Protein AF-A0A183EGB1-F1 (afdb_monomer_lite)

pLDDT: mean 83.14, std 14.18, range [41.19, 97.38]

Foldseek 3Di:
DDPPPPPPPDPDDDPDAAADPPPPDPDDDPPQPDKFFQLPHDPRHIYGDHPPDCPVDTDDDDDDDDD

InterPro domains:
  IPR001304 C-type lectin-like [PS50041] (6-57)
  IPR016186 C-type lectin-like/link domain superfamily [G3DSA:3.10.100.10] (4-64)
  IPR016187 C-type lectin fold [SSF56436] (13-65)

Structure (mmCIF, N/CA/C/O backbone):
data_AF-A0A183EGB1-F1
#
_entry.id   AF-A0A183EGB1-F1
#
loop_
_atom_site.group_PDB
_atom_site.id
_atom_site.type_symbol
_atom_site.label_atom_id
_atom_site.label_alt_id
_atom_site.label_comp_id
_atom_site.label_asym_id
_atom_site.label_entity_id
_atom_site.label_seq_id
_atom_site.pdbx_PDB_ins_code
_atom_site.Cartn_x
_atom_site.Cartn_y
_atom_site.Cartn_z
_atom_site.occupancy
_atom_site.B_iso_or_equiv
_atom_site.auth_seq_id
_atom_site.auth_comp_id
_atom_site.auth_asym_id
_atom_site.auth_atom_id
_atom_site.pdbx_PDB_model_num
ATOM 1 N N . MET A 1 1 ? -2.435 9.112 37.430 1.00 41.19 1 MET A N 1
ATOM 2 C CA . MET A 1 1 ? -1.858 8.981 36.078 1.00 41.19 1 MET A CA 1
ATOM 3 C C . MET A 1 1 ? -2.006 7.520 35.697 1.00 41.19 1 MET A C 1
ATOM 5 O O . MET A 1 1 ? -1.307 6.692 36.262 1.00 41.19 1 MET A O 1
ATOM 9 N N . ILE A 1 2 ? -3.029 7.189 34.909 1.00 49.25 2 ILE A N 1
ATOM 10 C CA . ILE A 1 2 ? -3.275 5.811 34.463 1.00 49.25 2 ILE A CA 1
ATOM 11 C C . ILE A 1 2 ? -2.254 5.534 33.350 1.00 49.25 2 ILE A C 1
ATOM 13 O O . ILE A 1 2 ? -2.146 6.374 32.455 1.00 49.25 2 ILE A O 1
ATOM 17 N N . PRO A 1 3 ? -1.477 4.439 33.401 1.00 51.69 3 PRO A N 1
ATOM 18 C CA . PRO A 1 3 ? -0.607 4.084 32.292 1.00 51.69 3 PRO A CA 1
ATOM 19 C C . PRO A 1 3 ? -1.495 3.817 31.079 1.00 51.69 3 PRO A C 1
ATOM 21 O O . PRO A 1 3 ? -2.390 2.974 31.138 1.00 51.69 3 PRO A O 1
ATOM 24 N N . VAL A 1 4 ? -1.275 4.569 30.000 1.00 62.03 4 VAL A N 1
ATOM 25 C CA . VAL A 1 4 ? -1.803 4.214 28.683 1.00 62.03 4 VAL A CA 1
ATOM 26 C C . VAL A 1 4 ? -1.242 2.826 28.410 1.00 62.03 4 VAL A C 1
ATOM 28 O O . VAL A 1 4 ? -0.033 2.670 28.255 1.00 62.03 4 VAL A O 1
ATOM 31 N N . GLN A 1 5 ? -2.089 1.803 28.501 1.00 54.16 5 GLN A N 1
ATOM 32 C CA . GLN A 1 5 ? -1.707 0.470 28.072 1.00 54.16 5 GLN A CA 1
ATOM 33 C C . GLN A 1 5 ? -1.314 0.605 26.606 1.00 54.16 5 GLN A C 1
ATOM 35 O O . GLN A 1 5 ? -2.148 0.966 25.778 1.00 54.16 5 GLN A O 1
ATOM 40 N N . ASP A 1 6 ? -0.040 0.349 26.324 1.00 56.56 6 ASP A N 1
ATOM 41 C CA . ASP A 1 6 ? 0.533 0.162 24.994 1.00 56.56 6 ASP A CA 1
ATOM 42 C C . ASP A 1 6 ? -0.046 -1.129 24.397 1.00 56.56 6 ASP A C 1
ATOM 44 O O . ASP A 1 6 ? 0.611 -2.157 24.241 1.00 56.56 6 ASP A O 1
ATOM 48 N N . LYS A 1 7 ? -1.368 -1.137 24.217 1.00 53.22 7 LYS A N 1
ATOM 49 C CA . LYS A 1 7 ? -2.067 -2.193 23.516 1.00 53.22 7 LYS A CA 1
ATOM 50 C C . LYS A 1 7 ? -1.882 -1.828 22.054 1.00 53.22 7 LYS A C 1
ATOM 52 O O . LYS A 1 7 ? -2.551 -0.921 21.562 1.00 53.22 7 LYS A O 1
ATOM 57 N N . SER A 1 8 ? -0.932 -2.501 21.403 1.00 56.03 8 SER A N 1
ATOM 58 C CA . SER A 1 8 ? -0.826 -2.511 19.943 1.00 56.03 8 SER A CA 1
ATOM 59 C C . SER A 1 8 ? -2.247 -2.583 19.373 1.00 56.03 8 SER 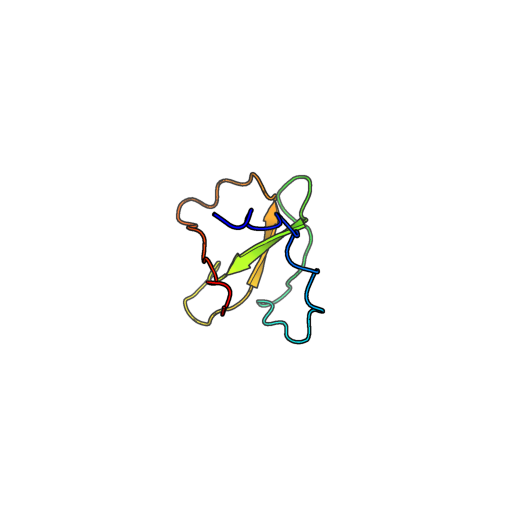A C 1
ATOM 61 O O . SER A 1 8 ? -3.034 -3.398 19.879 1.00 56.03 8 SER A O 1
ATOM 63 N N . PRO A 1 9 ? -2.632 -1.691 18.440 1.00 60.16 9 PRO A N 1
ATOM 64 C CA . PRO A 1 9 ? -3.973 -1.722 17.884 1.00 60.16 9 PRO A CA 1
ATOM 65 C C . PRO A 1 9 ? -4.216 -3.140 17.381 1.00 60.16 9 PRO A C 1
ATOM 67 O O . PRO A 1 9 ? -3.430 -3.658 16.589 1.00 60.16 9 PRO A O 1
ATOM 70 N N . GLU A 1 10 ? -5.253 -3.798 17.905 1.00 65.69 10 GLU A N 1
ATOM 71 C CA . GLU A 1 10 ? -5.673 -5.086 17.366 1.00 65.69 10 GLU A CA 1
ATOM 72 C C . GLU A 1 10 ? -5.809 -4.900 15.856 1.00 65.69 10 GLU A C 1
ATOM 74 O O . GLU A 1 10 ? -6.485 -3.966 15.418 1.00 65.69 10 GLU A O 1
ATOM 79 N N . TYR A 1 11 ? -5.098 -5.720 15.076 1.00 69.75 11 TYR A N 1
ATOM 80 C CA . TYR A 1 11 ? -5.170 -5.668 13.622 1.00 69.75 11 TYR A CA 1
ATOM 81 C C . TYR A 1 11 ? -6.643 -5.746 13.220 1.00 69.75 11 TYR A C 1
ATOM 83 O O . TYR A 1 11 ? -7.299 -6.773 13.407 1.00 69.75 11 TYR A O 1
ATOM 91 N N . ILE A 1 12 ? -7.176 -4.631 12.722 1.00 80.69 12 ILE A N 1
ATOM 92 C CA . ILE A 1 12 ? -8.562 -4.553 12.277 1.00 80.69 12 ILE A CA 1
ATOM 93 C C . ILE A 1 12 ? -8.646 -5.369 10.981 1.00 80.69 12 ILE A C 1
ATOM 95 O O . ILE A 1 12 ? -7.823 -5.150 10.088 1.00 80.69 12 ILE A O 1
ATOM 99 N N . PRO A 1 13 ? -9.603 -6.306 10.846 1.00 89.25 13 PRO A N 1
ATOM 100 C CA . PRO A 1 13 ? -9.774 -7.048 9.605 1.00 89.25 13 PRO A CA 1
ATOM 101 C C . PRO A 1 13 ? -9.967 -6.105 8.412 1.00 89.25 13 PRO A C 1
ATOM 103 O O . PRO A 1 13 ? -10.770 -5.173 8.475 1.00 89.25 13 PRO A O 1
ATOM 106 N N . VAL A 1 14 ? -9.258 -6.366 7.313 1.00 89.25 14 VAL A N 1
ATOM 107 C CA . VAL A 1 14 ? -9.424 -5.617 6.062 1.00 89.25 14 VAL A CA 1
ATOM 108 C C . VAL A 1 14 ? -10.772 -5.989 5.443 1.00 89.25 14 VAL A C 1
ATOM 110 O O . VAL A 1 14 ? -10.988 -7.134 5.052 1.00 89.25 14 VAL A O 1
ATOM 113 N N . THR A 1 15 ? -11.693 -5.028 5.370 1.00 95.75 15 THR A N 1
ATOM 114 C CA . THR A 1 15 ? -13.046 -5.209 4.804 1.00 95.75 15 THR A CA 1
ATOM 115 C C . THR A 1 15 ? -13.255 -4.481 3.476 1.00 95.75 15 THR A C 1
ATOM 117 O O . THR A 1 15 ? -14.285 -4.669 2.832 1.00 95.75 15 THR A O 1
ATOM 120 N N . TYR A 1 16 ? -12.294 -3.658 3.061 1.00 95.44 16 TYR A N 1
ATOM 121 C CA . TYR A 1 16 ? -12.338 -2.865 1.838 1.00 95.44 16 TYR A CA 1
ATOM 122 C C . TYR A 1 16 ? -10.949 -2.805 1.207 1.00 95.44 16 TYR A C 1
ATOM 124 O O . TYR A 1 16 ? -9.956 -2.698 1.925 1.00 95.44 16 TYR A O 1
ATOM 132 N N . THR A 1 17 ? -10.900 -2.838 -0.125 1.00 96.44 17 THR A N 1
ATOM 133 C CA . THR A 1 17 ? -9.681 -2.634 -0.912 1.00 96.44 17 THR A CA 1
ATOM 134 C C . THR A 1 17 ? -9.970 -1.749 -2.117 1.00 96.44 17 THR A C 1
ATOM 136 O O . THR A 1 17 ? -11.020 -1.916 -2.736 1.00 96.44 17 THR A O 1
ATOM 139 N N . ASN A 1 18 ? -9.037 -0.862 -2.472 1.00 97.06 18 ASN A N 1
ATOM 140 C CA . ASN A 1 18 ? -9.114 -0.012 -3.668 1.00 97.06 18 ASN A CA 1
ATOM 141 C C . ASN A 1 18 ? -7.829 -0.106 -4.498 1.00 97.06 18 ASN A C 1
ATOM 143 O O . ASN A 1 18 ? -7.136 0.886 -4.689 1.00 97.06 18 ASN A O 1
ATOM 147 N N . TRP A 1 19 ? -7.464 -1.312 -4.921 1.00 97.38 19 TRP A N 1
ATOM 148 C CA . TRP A 1 19 ? -6.267 -1.522 -5.732 1.00 97.38 19 TRP A CA 1
ATOM 149 C C . TRP A 1 19 ? -6.341 -0.770 -7.057 1.00 97.38 19 TRP A C 1
ATOM 151 O O . TRP A 1 19 ? -7.385 -0.764 -7.714 1.00 97.38 19 TRP A O 1
ATOM 161 N N . GLY A 1 20 ? -5.222 -0.161 -7.445 1.00 96.12 20 GLY A N 1
ATOM 162 C CA . GLY A 1 20 ? -5.053 0.377 -8.783 1.00 96.12 20 GLY A CA 1
ATOM 163 C C . GLY A 1 20 ? -5.057 -0.731 -9.842 1.00 96.12 20 GLY A C 1
ATOM 164 O O . GLY A 1 20 ? -4.997 -1.926 -9.525 1.00 96.12 20 GLY A O 1
ATOM 165 N N . PRO A 1 21 ? -5.133 -0.368 -11.130 1.00 95.44 21 PRO A N 1
ATOM 166 C CA . PRO A 1 21 ? -5.087 -1.335 -12.215 1.00 95.44 21 PRO A CA 1
ATOM 167 C C . PRO A 1 21 ? -3.857 -2.247 -12.120 1.00 95.44 21 PRO A C 1
ATOM 169 O O . PRO A 1 21 ? -2.724 -1.780 -12.146 1.00 95.44 21 PRO A O 1
ATOM 172 N N . SER A 1 22 ? -4.100 -3.559 -12.104 1.00 95.12 22 SER A N 1
ATOM 173 C CA . SER A 1 22 ? -3.084 -4.625 -12.001 1.00 95.12 22 SER A CA 1
ATOM 174 C C . SER A 1 22 ? -2.429 -4.811 -10.629 1.00 95.12 22 SER A C 1
ATOM 176 O O . SER A 1 22 ? -1.572 -5.680 -10.528 1.00 95.12 22 SER A O 1
ATOM 178 N N . GLN A 1 23 ? -2.873 -4.097 -9.590 1.00 96.06 23 GLN A N 1
ATOM 179 C CA . GLN A 1 23 ? -2.349 -4.245 -8.229 1.00 96.06 23 GLN A CA 1
ATOM 180 C C . GLN A 1 23 ? -3.179 -5.203 -7.356 1.00 96.06 23 GLN A C 1
ATOM 182 O O . GLN A 1 23 ? -4.383 -5.368 -7.597 1.00 96.06 23 GLN A O 1
ATOM 187 N N . PRO A 1 24 ? -2.579 -5.825 -6.322 1.00 96.25 24 PRO A N 1
ATOM 188 C CA . PRO A 1 24 ? -1.146 -5.823 -6.009 1.00 96.25 24 PRO A CA 1
ATOM 189 C C . PRO A 1 24 ? -0.354 -6.745 -6.952 1.00 96.25 24 PRO A C 1
ATOM 191 O O . PRO A 1 24 ? -0.843 -7.828 -7.300 1.00 96.25 24 PRO A O 1
ATOM 194 N N . ASP A 1 25 ? 0.851 -6.346 -7.353 1.00 95.44 25 ASP A N 1
ATOM 195 C CA . ASP A 1 25 ? 1.683 -7.073 -8.323 1.00 95.44 25 ASP A CA 1
ATOM 196 C C . ASP A 1 25 ? 3.010 -7.617 -7.761 1.00 95.44 25 ASP A C 1
ATOM 198 O O . ASP A 1 25 ? 3.650 -8.460 -8.405 1.00 95.44 25 ASP A O 1
ATOM 202 N N . GLY A 1 26 ? 3.400 -7.220 -6.547 1.00 94.81 26 GLY A N 1
ATOM 203 C CA . GLY A 1 26 ? 4.618 -7.682 -5.883 1.00 94.81 26 GLY A CA 1
ATOM 204 C C . GLY A 1 26 ? 5.911 -7.286 -6.600 1.00 94.81 26 GLY A C 1
ATOM 205 O O . GLY A 1 26 ? 6.936 -7.956 -6.424 1.00 94.81 26 GLY A O 1
ATOM 206 N N . CYS A 1 27 ? 5.880 -6.263 -7.454 1.00 89.62 27 CYS A N 1
ATOM 207 C CA . CYS A 1 27 ? 7.006 -5.878 -8.289 1.00 89.62 27 CYS A CA 1
ATOM 208 C C . CYS A 1 27 ? 8.012 -4.959 -7.581 1.00 89.62 27 CYS A C 1
ATOM 210 O O . CYS A 1 27 ? 7.762 -4.322 -6.566 1.00 89.62 27 CYS A O 1
ATOM 212 N N . CYS A 1 28 ? 9.176 -4.837 -8.226 1.00 82.19 28 CYS A N 1
ATOM 213 C CA . CYS A 1 28 ? 9.926 -3.585 -8.304 1.00 82.19 28 CYS A CA 1
ATOM 214 C C . CYS A 1 28 ? 10.706 -3.182 -7.035 1.00 82.19 28 CYS A C 1
ATOM 216 O O . CYS A 1 28 ? 11.489 -2.234 -7.085 1.00 82.19 28 CYS A O 1
ATOM 218 N N . SER A 1 29 ? 10.617 -3.965 -5.954 1.00 82.19 29 SER A N 1
ATOM 219 C CA . SER A 1 29 ? 11.471 -3.865 -4.762 1.00 82.19 29 SER A CA 1
ATOM 220 C C . SER A 1 29 ? 11.606 -5.222 -4.037 1.00 82.19 29 SER A C 1
ATOM 222 O 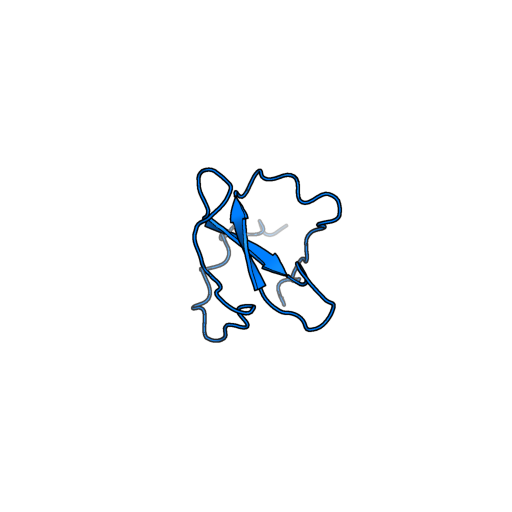O . SER A 1 29 ? 11.14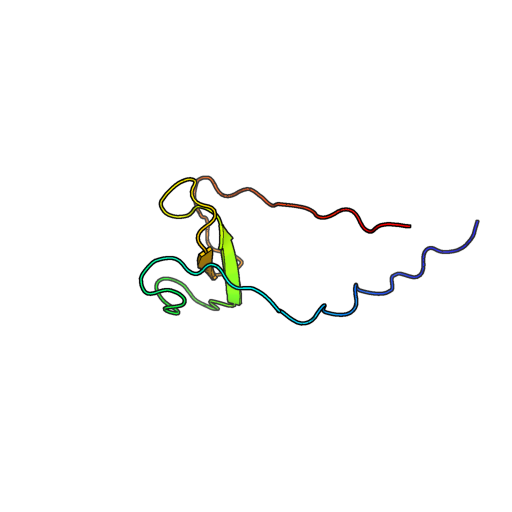0 -6.259 -4.513 1.00 82.19 29 SER A O 1
ATOM 224 N N . TYR A 1 30 ? 12.303 -5.240 -2.900 1.00 82.06 30 TYR A N 1
ATOM 225 C CA . TYR A 1 30 ? 12.357 -6.387 -1.988 1.00 82.06 30 TYR A CA 1
ATOM 226 C C . TYR A 1 30 ? 11.368 -6.166 -0.839 1.00 82.06 30 TYR A C 1
ATOM 228 O O . TYR A 1 30 ? 11.255 -5.046 -0.351 1.00 82.06 30 TYR A O 1
ATOM 236 N N . ASP A 1 31 ? 10.727 -7.239 -0.365 1.00 87.56 31 ASP A N 1
ATOM 237 C CA . ASP A 1 31 ? 9.794 -7.193 0.775 1.00 87.56 31 ASP A CA 1
ATOM 238 C C . ASP A 1 31 ? 8.589 -6.257 0.537 1.00 87.56 31 ASP A C 1
ATOM 240 O O . ASP A 1 31 ? 8.375 -5.265 1.238 1.00 87.56 31 ASP A O 1
ATOM 244 N N . ILE A 1 32 ? 7.812 -6.582 -0.504 1.00 93.19 32 ILE A N 1
ATOM 245 C CA . ILE A 1 32 ? 6.599 -5.858 -0.906 1.00 93.19 32 ILE A CA 1
ATOM 246 C C . ILE A 1 32 ? 5.454 -6.210 0.046 1.00 93.19 32 ILE A C 1
ATOM 248 O O . ILE A 1 32 ? 4.672 -7.134 -0.180 1.00 93.19 32 ILE A O 1
ATOM 252 N N . THR A 1 33 ? 5.430 -5.531 1.188 1.00 91.94 33 THR A N 1
ATOM 253 C CA . THR A 1 33 ? 4.472 -5.780 2.276 1.00 91.94 33 THR A CA 1
ATOM 254 C C . THR A 1 33 ? 3.782 -4.510 2.774 1.00 91.94 33 THR A C 1
ATOM 256 O O . THR A 1 33 ? 2.929 -4.586 3.662 1.00 91.94 33 THR A O 1
ATOM 259 N N . CYS A 1 34 ? 4.099 -3.351 2.191 1.00 91.56 34 CYS A N 1
ATOM 260 C CA . CYS A 1 34 ? 3.465 -2.072 2.489 1.00 91.56 34 CYS A CA 1
ATOM 261 C C . CYS A 1 34 ? 2.541 -1.625 1.352 1.00 91.56 34 CYS A C 1
ATOM 263 O O . CYS A 1 34 ? 2.578 -2.165 0.253 1.00 91.56 34 CYS A O 1
ATOM 265 N N . VAL A 1 35 ? 1.686 -0.641 1.638 1.00 93.81 35 VAL A N 1
ATOM 266 C CA . VAL A 1 35 ? 0.745 -0.069 0.667 1.00 93.81 35 VAL A CA 1
ATOM 267 C C . VAL A 1 35 ? 0.925 1.439 0.626 1.00 93.81 35 VAL A C 1
ATOM 269 O O . VAL A 1 35 ? 0.947 2.091 1.675 1.00 93.81 35 VAL A O 1
ATOM 272 N N . VAL A 1 36 ? 0.998 1.992 -0.579 1.00 92.56 36 VAL A N 1
ATOM 273 C CA . VAL A 1 36 ? 0.909 3.431 -0.828 1.00 92.56 36 VAL A CA 1
ATOM 274 C C . VAL A 1 36 ? -0.416 3.747 -1.519 1.00 92.56 36 VAL A C 1
ATOM 276 O O . VAL A 1 36 ? -0.982 2.928 -2.239 1.00 92.56 36 VAL A O 1
ATOM 279 N N . VAL A 1 37 ? -0.945 4.939 -1.257 1.00 93.50 37 VAL A N 1
ATOM 280 C CA . VAL A 1 37 ? -2.174 5.443 -1.879 1.00 93.50 37 VAL A CA 1
ATOM 281 C C . VAL A 1 37 ? -1.831 6.585 -2.824 1.00 93.50 37 VAL A C 1
ATOM 283 O O . VAL A 1 37 ? -0.898 7.341 -2.552 1.00 93.50 37 VAL A O 1
ATOM 286 N N . ASN A 1 38 ? -2.614 6.744 -3.891 1.00 91.44 38 ASN A N 1
ATOM 287 C CA . ASN A 1 38 ? -2.405 7.768 -4.919 1.00 91.44 38 ASN A CA 1
ATOM 288 C C . ASN A 1 38 ? -1.044 7.659 -5.627 1.00 91.44 38 ASN A C 1
ATOM 290 O O . ASN A 1 38 ? -0.410 8.676 -5.903 1.00 91.44 38 ASN A O 1
ATOM 294 N N . HIS A 1 39 ? -0.586 6.435 -5.920 1.00 87.44 39 HIS A N 1
ATOM 295 C CA . HIS A 1 39 ? 0.659 6.237 -6.669 1.00 87.44 39 HIS A CA 1
ATOM 296 C C . HIS A 1 39 ? 0.586 6.884 -8.067 1.00 87.44 39 HIS A C 1
ATOM 298 O O . HIS A 1 39 ? 1.508 7.585 -8.476 1.00 87.44 39 HIS A O 1
ATOM 304 N N . TRP A 1 40 ? -0.516 6.665 -8.799 1.00 86.75 40 TRP A N 1
ATOM 305 C CA . TRP A 1 40 ? -0.673 7.141 -10.184 1.00 86.75 40 TRP A CA 1
ATOM 306 C C . TRP A 1 40 ? -1.499 8.422 -10.326 1.00 86.75 40 TRP A C 1
ATOM 308 O O . TRP A 1 40 ? -1.162 9.278 -11.145 1.00 86.75 40 TRP A O 1
ATOM 318 N N . ASP A 1 41 ? -2.594 8.551 -9.577 1.00 87.88 41 ASP A N 1
ATOM 319 C CA . ASP A 1 41 ? -3.487 9.711 -9.605 1.00 87.88 41 ASP A CA 1
ATOM 320 C C . ASP A 1 41 ? -4.166 9.942 -8.239 1.00 87.88 41 ASP A C 1
ATOM 322 O O . ASP A 1 41 ? -3.893 9.248 -7.265 1.00 87.88 41 ASP A O 1
ATOM 326 N N . GLU A 1 42 ? -5.044 10.944 -8.144 1.00 91.50 42 GLU A N 1
ATOM 327 C CA . GLU A 1 42 ? -5.692 11.352 -6.888 1.00 91.50 42 GLU A CA 1
ATOM 328 C C . GLU A 1 42 ? -7.006 10.595 -6.578 1.00 91.50 42 GLU A C 1
ATOM 330 O O . GLU A 1 42 ? -7.832 11.079 -5.799 1.00 91.50 42 GLU A O 1
ATOM 335 N N . ARG A 1 43 ? -7.252 9.4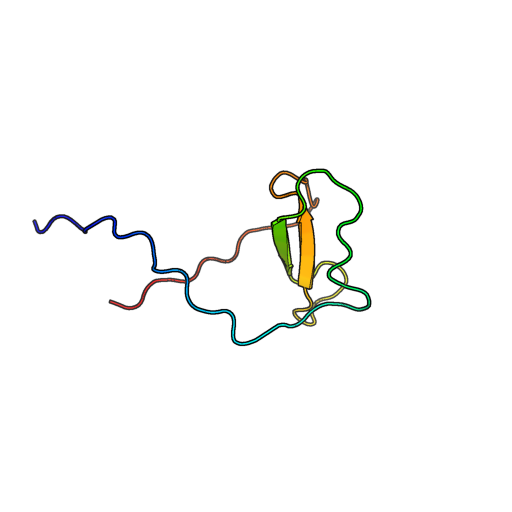20 -7.179 1.00 94.38 43 ARG A N 1
ATOM 336 C CA . ARG A 1 43 ? -8.506 8.650 -6.996 1.00 94.38 43 ARG A CA 1
ATOM 337 C C . ARG A 1 43 ? -8.550 7.775 -5.744 1.00 94.38 43 ARG A C 1
ATOM 339 O O . ARG A 1 43 ? -9.561 7.120 -5.492 1.00 94.38 43 ARG A O 1
ATOM 346 N N . GLY A 1 44 ? -7.492 7.759 -4.943 1.00 94.56 44 GLY A N 1
ATOM 347 C CA . GLY A 1 44 ? -7.388 6.937 -3.739 1.00 94.56 44 GLY A CA 1
ATOM 348 C C . GLY A 1 44 ? -6.998 5.491 -4.020 1.00 94.56 44 GLY A C 1
ATOM 349 O O . GLY A 1 44 ? -7.221 4.645 -3.154 1.00 94.56 44 GLY A O 1
ATOM 350 N N . GLU A 1 45 ? -6.503 5.186 -5.221 1.00 96.75 45 GLU A N 1
ATOM 351 C CA . GLU A 1 45 ? -6.099 3.837 -5.625 1.00 96.75 45 GLU A CA 1
ATOM 352 C C . GLU A 1 45 ? -4.767 3.433 -4.983 1.00 96.75 45 GLU A C 1
ATOM 354 O O . GLU A 1 45 ? -3.933 4.282 -4.651 1.00 96.75 45 GLU A O 1
ATOM 359 N N . TRP A 1 46 ? -4.618 2.134 -4.739 1.00 95.50 46 TRP A N 1
ATOM 360 C CA . TRP A 1 46 ? -3.536 1.558 -3.947 1.00 95.50 46 TRP A CA 1
ATOM 361 C C . TRP A 1 46 ? -2.524 0.833 -4.822 1.00 95.50 46 TRP A C 1
ATOM 363 O O . TRP A 1 46 ? -2.900 0.203 -5.812 1.00 95.50 46 TRP A O 1
ATOM 373 N N . ASP A 1 47 ? -1.276 0.869 -4.381 1.00 94.06 47 ASP A N 1
ATOM 374 C CA . ASP A 1 47 ? -0.149 0.127 -4.938 1.00 94.06 47 ASP A CA 1
ATOM 375 C C . ASP A 1 47 ? 0.577 -0.599 -3.801 1.00 94.06 47 ASP A C 1
ATOM 377 O O . ASP A 1 47 ? 0.706 -0.033 -2.704 1.00 94.06 47 ASP A O 1
ATOM 381 N N . ASP A 1 48 ? 0.983 -1.851 -4.014 1.00 94.44 48 ASP A N 1
ATOM 382 C CA . ASP A 1 48 ? 1.842 -2.545 -3.059 1.00 94.44 48 ASP A CA 1
ATOM 383 C C . ASP A 1 48 ? 3.299 -2.161 -3.301 1.00 94.44 48 ASP A C 1
ATOM 385 O O . ASP A 1 48 ? 3.782 -2.083 -4.420 1.00 94.44 48 ASP A O 1
ATOM 389 N N . GLU A 1 49 ? 4.012 -1.865 -2.223 1.00 91.50 49 GLU A N 1
ATOM 390 C CA . GLU A 1 49 ? 5.331 -1.254 -2.311 1.00 91.50 49 GLU A CA 1
ATOM 391 C C . GLU A 1 49 ? 6.248 -1.808 -1.217 1.00 91.50 49 GLU A C 1
ATOM 393 O O . GLU A 1 49 ? 5.808 -2.262 -0.150 1.00 91.50 49 GLU A O 1
ATOM 398 N N . GLY A 1 50 ? 7.555 -1.764 -1.469 1.00 90.75 50 GLY A N 1
ATOM 399 C CA . GLY A 1 50 ? 8.543 -2.072 -0.443 1.00 90.75 50 GLY A CA 1
ATOM 400 C C . GLY A 1 50 ? 8.444 -1.070 0.708 1.00 90.75 50 GLY A C 1
ATOM 401 O O . GLY A 1 50 ? 8.480 0.140 0.503 1.00 90.75 50 GLY A O 1
ATOM 402 N N . CYS A 1 51 ? 8.380 -1.546 1.952 1.00 87.00 51 CYS A N 1
ATOM 403 C CA . CYS A 1 51 ? 8.198 -0.667 3.118 1.00 87.00 51 CYS A CA 1
ATOM 404 C C . CYS A 1 51 ? 9.302 0.387 3.313 1.00 87.00 51 CYS A C 1
ATOM 406 O O . CYS A 1 51 ? 9.094 1.388 3.996 1.00 87.00 51 CYS A O 1
ATOM 408 N N . ASN A 1 52 ? 10.481 0.148 2.733 1.00 85.44 52 ASN A N 1
ATOM 409 C CA . ASN A 1 52 ? 11.623 1.063 2.756 1.00 85.44 52 ASN A CA 1
ATOM 410 C C . ASN A 1 52 ? 11.905 1.689 1.380 1.00 85.44 52 ASN A C 1
ATOM 412 O O . ASN A 1 52 ? 12.939 2.339 1.208 1.00 85.44 52 ASN A O 1
ATOM 416 N N . SER A 1 53 ? 11.035 1.466 0.392 1.00 80.94 53 SER A N 1
ATOM 417 C CA . SER A 1 53 ? 11.163 2.081 -0.923 1.00 80.94 53 SER A CA 1
ATOM 418 C C . SER A 1 53 ? 10.991 3.591 -0.798 1.00 80.94 53 SER A C 1
ATOM 420 O O . SER A 1 53 ? 10.085 4.093 -0.131 1.00 80.94 53 SER A O 1
ATOM 422 N N . HIS A 1 54 ? 11.877 4.336 -1.453 1.00 72.62 54 HIS A N 1
ATOM 423 C CA . HIS A 1 54 ? 11.737 5.778 -1.552 1.00 72.62 54 HIS A CA 1
ATOM 424 C C . HIS A 1 54 ? 10.760 6.112 -2.680 1.00 72.62 54 HIS A C 1
ATOM 426 O O . HIS A 1 54 ? 11.167 6.297 -3.8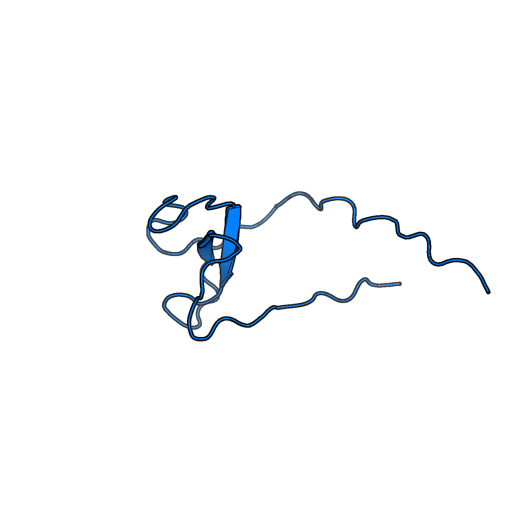24 1.00 72.62 54 HIS A O 1
ATOM 432 N N . VAL A 1 55 ? 9.471 6.190 -2.355 1.00 73.25 55 VAL A N 1
ATOM 433 C CA . VAL A 1 55 ? 8.491 6.822 -3.241 1.00 73.25 55 VAL A CA 1
ATOM 434 C C . VAL A 1 55 ? 8.681 8.330 -3.075 1.00 73.25 55 VAL A C 1
ATOM 436 O O . VAL A 1 55 ? 8.392 8.872 -2.009 1.00 73.25 55 VAL A O 1
ATOM 439 N N . GLU A 1 56 ? 9.228 8.989 -4.102 1.00 69.12 56 GLU A N 1
ATOM 440 C CA . GLU A 1 56 ? 9.849 10.333 -4.062 1.00 69.12 56 GLU A CA 1
ATOM 441 C C . GLU A 1 56 ? 8.970 11.439 -3.430 1.00 69.12 56 GLU A C 1
ATOM 443 O O . GLU A 1 56 ? 9.484 12.452 -2.955 1.00 69.12 56 GLU A O 1
ATOM 448 N N . TYR A 1 57 ? 7.651 11.218 -3.336 1.00 72.94 57 TYR A N 1
ATOM 449 C CA . TYR A 1 57 ? 6.677 12.153 -2.760 1.00 72.94 57 TYR A CA 1
ATOM 450 C C . TYR A 1 57 ? 5.694 11.531 -1.755 1.00 72.94 57 TYR A C 1
ATOM 452 O O . TYR A 1 57 ? 4.721 12.183 -1.368 1.00 72.94 57 TYR A O 1
ATOM 460 N N . ALA A 1 58 ? 5.909 10.289 -1.317 1.00 77.88 58 ALA A N 1
ATOM 461 C CA . ALA A 1 58 ? 4.991 9.656 -0.377 1.00 77.88 58 ALA A CA 1
ATOM 462 C C . ALA A 1 58 ? 5.168 10.209 1.045 1.00 77.88 58 ALA A C 1
ATOM 464 O O . ALA A 1 58 ? 6.255 10.196 1.623 1.00 77.88 58 ALA A O 1
ATOM 465 N N . GLY A 1 59 ? 4.063 10.681 1.620 1.00 86.12 59 GLY A N 1
ATOM 466 C CA . GLY A 1 59 ? 3.929 10.921 3.055 1.00 86.12 59 GLY A CA 1
ATOM 467 C C . GLY A 1 59 ? 3.278 9.734 3.769 1.00 86.12 59 GLY A C 1
ATOM 468 O O . GLY A 1 59 ? 3.108 8.656 3.207 1.00 86.12 59 GLY A O 1
ATOM 469 N N . THR A 1 60 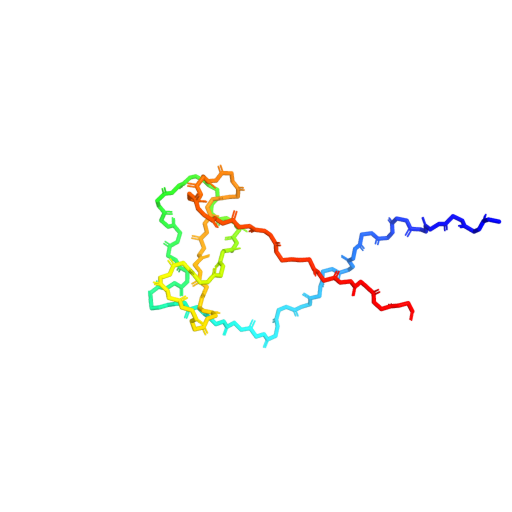? 2.854 9.943 5.015 1.00 87.50 60 THR A N 1
ATOM 470 C CA . THR A 1 60 ? 2.102 8.944 5.791 1.00 87.50 60 THR A CA 1
ATOM 471 C C . THR A 1 60 ? 0.760 9.516 6.229 1.00 87.50 60 THR A C 1
ATOM 473 O O . THR A 1 60 ? 0.678 10.666 6.663 1.00 87.50 60 THR A O 1
ATOM 476 N N . VAL A 1 61 ? -0.295 8.703 6.146 1.00 89.25 61 VAL A N 1
ATOM 477 C CA . VAL A 1 61 ? -1.623 9.035 6.675 1.00 89.25 61 VAL A CA 1
ATOM 478 C C . VAL A 1 61 ? -1.788 8.384 8.046 1.00 89.25 61 VAL A C 1
ATOM 480 O O . VAL A 1 61 ? -1.681 7.169 8.179 1.00 89.25 61 VAL A O 1
ATOM 483 N N . CYS A 1 62 ? -2.078 9.188 9.069 1.00 89.06 62 CYS A N 1
ATOM 484 C CA . CYS A 1 62 ? -2.290 8.706 10.433 1.00 89.06 62 CYS A CA 1
ATOM 485 C C . CYS A 1 62 ? -3.778 8.733 10.796 1.00 89.06 62 CYS A C 1
ATOM 487 O O . CYS A 1 62 ? -4.439 9.763 10.650 1.00 89.06 62 CYS A O 1
ATOM 489 N N . GLN A 1 63 ? -4.296 7.638 11.353 1.00 85.56 63 GLN A N 1
ATOM 490 C CA . GLN A 1 63 ? -5.628 7.606 11.953 1.00 85.56 63 GLN A CA 1
ATOM 491 C C . GLN A 1 63 ? -5.524 7.828 13.464 1.00 85.56 63 GLN A C 1
ATOM 493 O O . GLN A 1 63 ? -4.820 7.109 14.170 1.00 85.56 63 GLN A O 1
ATOM 498 N N . LYS A 1 64 ? -6.261 8.813 13.985 1.00 86.88 64 LYS A N 1
ATOM 499 C CA . LYS A 1 64 ? -6.391 9.002 15.431 1.00 86.88 64 LYS A CA 1
ATOM 500 C C . LYS A 1 64 ? -7.321 7.932 16.006 1.00 86.88 64 LYS A C 1
ATOM 502 O O . LYS A 1 64 ? -8.457 7.794 15.555 1.00 86.88 64 LYS A O 1
ATOM 507 N N . GLN A 1 65 ? -6.870 7.231 17.042 1.00 79.19 65 GLN A N 1
ATOM 508 C CA . GLN A 1 65 ? -7.731 6.332 17.803 1.00 79.19 65 GLN A CA 1
ATOM 509 C C . GLN A 1 65 ? -8.826 7.140 18.516 1.00 79.19 65 GLN A C 1
ATOM 511 O O . GLN A 1 65 ? -8.547 8.157 19.158 1.00 79.19 65 GLN A O 1
ATOM 516 N N . SER A 1 66 ? -10.080 6.713 18.368 1.00 76.00 66 SER A N 1
ATOM 517 C CA . SER A 1 66 ? -11.186 7.294 19.133 1.00 76.00 66 SER A CA 1
ATOM 518 C C . SER A 1 66 ? -11.119 6.761 20.566 1.00 76.00 66 SER A C 1
ATOM 520 O O . SER A 1 66 ? -10.948 5.556 20.746 1.00 76.00 66 SER A O 1
ATOM 522 N N . LEU A 1 67 ? -11.165 7.672 21.544 1.00 64.56 67 LEU A N 1
ATOM 523 C CA . LEU A 1 67 ? -11.135 7.370 22.982 1.00 64.56 67 LEU A CA 1
ATOM 524 C C . LEU A 1 67 ? -12.440 6.726 23.454 1.00 64.56 67 LEU A C 1
ATOM 526 O O . LEU A 1 67 ? -13.503 7.145 22.941 1.00 64.56 67 LEU A O 1
#

Radius of gyration: 15.1 Å; chains: 1; bounding box: 25×20×48 Å

Organism: NCBI:txid637853

Secondary structure (DSSP, 8-state):
------------------BPTT-----SSSSEEEEEE-SSSSS--EEEEETT---TT-----PPPP-

Sequence (67 aa):
MIPVQDKSPEYIPVTYTNWGPSQPDGCCSYDITCVVVNHWDERGEWDDEGCNSHVEYAGTVCQKQSL